Protein AF-A0A498HF76-F1 (afdb_monomer_lite)

Structure (mmCIF, N/CA/C/O backbone):
data_AF-A0A498HF76-F1
#
_entry.id   AF-A0A498HF76-F1
#
loop_
_atom_site.group_PDB
_atom_site.id
_atom_site.type_symbol
_atom_site.label_atom_id
_atom_site.label_alt_id
_atom_site.label_comp_id
_atom_site.label_asym_id
_atom_site.label_entity_id
_atom_site.label_seq_id
_atom_site.pdbx_PDB_ins_code
_atom_site.Cartn_x
_atom_site.Cartn_y
_atom_site.Cartn_z
_atom_site.occupancy
_atom_site.B_iso_or_equiv
_atom_site.auth_seq_id
_atom_site.auth_comp_id
_atom_site.auth_asym_id
_atom_site.auth_atom_id
_atom_site.pdbx_PDB_model_num
ATOM 1 N N . MET A 1 1 ? -5.164 -5.348 -12.291 1.00 70.88 1 MET A N 1
ATOM 2 C CA . MET A 1 1 ? -4.977 -4.406 -11.166 1.00 70.88 1 MET A CA 1
ATOM 3 C C . MET A 1 1 ? -3.483 -4.245 -10.884 1.00 70.88 1 MET A C 1
ATOM 5 O O . MET A 1 1 ? -2.700 -5.083 -11.318 1.00 70.88 1 MET A O 1
ATOM 9 N N . MET A 1 2 ? -3.045 -3.173 -10.209 1.00 71.62 2 MET A N 1
ATOM 10 C CA . MET A 1 2 ? -1.616 -2.984 -9.876 1.00 71.62 2 MET A CA 1
ATOM 11 C C . MET A 1 2 ? -1.055 -4.116 -8.995 1.00 71.62 2 MET A C 1
ATOM 13 O O . MET A 1 2 ? 0.119 -4.466 -9.127 1.00 71.62 2 MET A O 1
ATOM 17 N N . SER A 1 3 ? -1.904 -4.713 -8.154 1.00 77.88 3 SER A N 1
ATOM 18 C CA . SER A 1 3 ? -1.605 -5.915 -7.371 1.00 77.88 3 SER A CA 1
ATOM 19 C C . SER A 1 3 ? -1.286 -7.123 -8.262 1.00 77.88 3 SER A C 1
ATOM 21 O O . SER A 1 3 ? -0.253 -7.754 -8.062 1.00 77.88 3 SER A O 1
ATOM 23 N N . ASP A 1 4 ? -2.061 -7.377 -9.323 1.00 81.62 4 ASP A N 1
ATOM 24 C CA . ASP A 1 4 ? -1.797 -8.476 -10.279 1.00 81.62 4 ASP A CA 1
ATOM 25 C C . ASP A 1 4 ? -0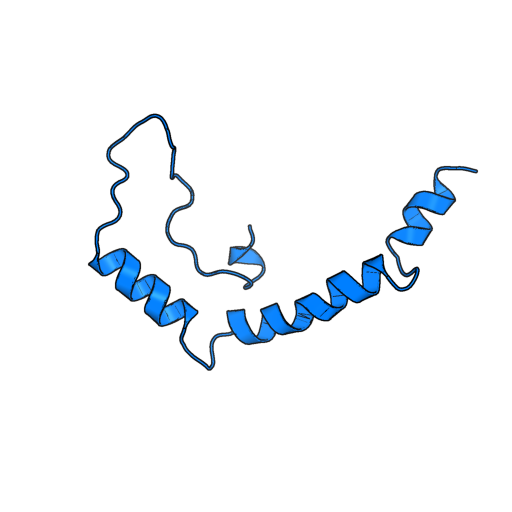.458 -8.319 -11.017 1.00 81.62 4 ASP A C 1
ATOM 27 O O . ASP A 1 4 ? 0.220 -9.288 -11.359 1.00 81.62 4 ASP A O 1
ATOM 31 N N . LEU A 1 5 ? -0.046 -7.070 -11.250 1.00 76.62 5 LEU A N 1
ATOM 32 C CA . LEU A 1 5 ? 1.247 -6.744 -11.850 1.00 76.62 5 LEU A CA 1
ATOM 33 C C . LEU A 1 5 ? 2.398 -6.834 -10.836 1.00 76.62 5 LEU A C 1
ATOM 35 O O . LEU A 1 5 ? 3.562 -6.648 -11.204 1.00 76.62 5 LEU A O 1
ATOM 39 N N . GLY A 1 6 ? 2.108 -7.146 -9.569 1.00 78.38 6 GLY A N 1
ATOM 40 C CA . GLY A 1 6 ? 3.064 -7.175 -8.465 1.00 78.38 6 GLY A CA 1
ATOM 41 C C . GLY A 1 6 ? 3.717 -5.817 -8.219 1.00 78.38 6 GLY A C 1
ATOM 42 O O . GLY A 1 6 ? 4.888 -5.771 -7.868 1.00 78.38 6 GLY A O 1
ATOM 43 N N . LEU A 1 7 ? 3.003 -4.720 -8.490 1.00 80.25 7 LEU A N 1
ATOM 44 C CA . LEU A 1 7 ? 3.476 -3.341 -8.308 1.00 80.25 7 LEU A CA 1
ATOM 45 C C . LEU A 1 7 ? 2.873 -2.666 -7.070 1.00 80.25 7 LEU A C 1
ATOM 47 O O . LEU A 1 7 ? 3.287 -1.565 -6.718 1.00 80.25 7 LEU A O 1
ATOM 51 N N . ALA A 1 8 ? 1.908 -3.307 -6.413 1.00 82.00 8 ALA A N 1
ATOM 52 C CA . ALA A 1 8 ? 1.260 -2.807 -5.209 1.00 82.00 8 ALA A CA 1
ATOM 53 C C . ALA A 1 8 ? 0.846 -3.967 -4.294 1.00 82.00 8 ALA A C 1
ATOM 55 O O . ALA A 1 8 ? 0.637 -5.085 -4.765 1.00 82.00 8 ALA A O 1
ATOM 56 N N . VAL A 1 9 ? 0.696 -3.670 -3.003 1.00 85.56 9 VAL A N 1
ATOM 57 C CA . VAL A 1 9 ? 0.035 -4.548 -2.029 1.00 85.56 9 VAL A CA 1
ATOM 58 C C . VAL A 1 9 ? -1.403 -4.067 -1.875 1.00 85.56 9 VAL A C 1
ATOM 60 O O . VAL A 1 9 ? -1.656 -2.864 -1.795 1.00 85.56 9 VAL A O 1
ATOM 63 N N . GLU A 1 10 ? -2.347 -4.997 -1.892 1.00 87.00 10 GLU A N 1
ATOM 64 C CA . GLU A 1 10 ? -3.766 -4.683 -1.775 1.00 87.00 10 GLU A CA 1
ATOM 65 C C . GLU A 1 10 ? -4.146 -4.409 -0.316 1.00 87.00 10 GLU A C 1
ATOM 67 O O . GLU A 1 10 ? -3.804 -5.192 0.566 1.00 87.00 10 GLU A O 1
ATOM 72 N N . LEU A 1 11 ? -4.843 -3.291 -0.080 1.00 88.06 11 LEU A N 1
ATOM 73 C CA . LEU A 1 11 ? -5.500 -3.003 1.198 1.00 88.06 11 LEU A CA 1
ATOM 74 C C . LEU A 1 11 ? -6.990 -3.343 1.085 1.00 88.06 11 LEU A C 1
ATOM 76 O O . LEU A 1 11 ? -7.434 -4.341 1.630 1.00 88.06 11 LEU A O 1
ATOM 80 N N . ARG A 1 12 ? -7.746 -2.566 0.297 1.00 84.75 12 ARG A N 1
ATOM 81 C CA . ARG A 1 12 ? -9.135 -2.862 -0.093 1.00 84.75 12 ARG A CA 1
ATOM 82 C C . ARG A 1 12 ? -9.415 -2.337 -1.499 1.00 84.75 12 ARG A C 1
ATOM 84 O O . ARG A 1 12 ? -8.971 -1.244 -1.847 1.00 84.75 12 ARG A O 1
ATOM 91 N N . LEU A 1 13 ? -10.169 -3.094 -2.294 1.00 81.94 13 LEU A N 1
ATOM 92 C CA . LEU A 1 13 ? -10.601 -2.701 -3.647 1.00 81.94 13 LEU A CA 1
ATOM 93 C C . LEU A 1 13 ? -12.022 -2.127 -3.682 1.00 81.94 13 LEU A C 1
ATOM 95 O O . LEU A 1 13 ? -12.407 -1.466 -4.641 1.00 81.94 13 LEU A O 1
ATOM 99 N N . ASP A 1 14 ? -12.797 -2.386 -2.635 1.00 83.12 14 ASP A N 1
ATOM 100 C CA . ASP A 1 14 ? -14.211 -2.047 -2.498 1.00 83.12 14 ASP A CA 1
ATOM 101 C C . ASP A 1 14 ? -14.446 -0.716 -1.765 1.00 83.12 14 ASP A C 1
ATOM 103 O O . ASP A 1 14 ? -15.589 -0.366 -1.472 1.00 83.12 14 ASP A O 1
ATOM 107 N N . TYR A 1 15 ? -13.385 0.041 -1.463 1.00 84.19 15 TYR A N 1
ATOM 108 C CA . TYR A 1 15 ? -13.503 1.325 -0.777 1.00 84.19 15 TYR A CA 1
ATOM 109 C C . TYR A 1 15 ? -14.319 2.327 -1.607 1.00 84.19 15 TYR A C 1
ATOM 111 O O . TYR A 1 15 ? -13.993 2.626 -2.759 1.00 84.19 15 TYR A O 1
ATOM 119 N N . ARG A 1 16 ? -15.357 2.903 -0.992 1.00 83.38 16 ARG A N 1
ATOM 120 C CA . ARG A 1 16 ? -16.223 3.908 -1.611 1.00 83.38 16 ARG A CA 1
ATOM 121 C C . ARG A 1 16 ? -16.359 5.126 -0.704 1.00 83.38 16 ARG A C 1
ATOM 123 O O . ARG A 1 16 ? -16.691 5.002 0.468 1.00 83.38 16 ARG A O 1
ATOM 130 N N . LYS A 1 17 ? -16.145 6.316 -1.274 1.00 78.56 17 LYS A N 1
ATOM 131 C CA . LYS A 1 17 ? -16.180 7.595 -0.543 1.00 78.56 17 LYS A CA 1
ATOM 132 C C . LYS A 1 17 ? -17.544 7.896 0.096 1.00 78.56 17 LYS A C 1
ATOM 134 O O . LYS A 1 17 ? -17.591 8.460 1.182 1.00 78.56 17 LYS A O 1
ATOM 139 N N . ASP A 1 18 ? -18.632 7.519 -0.576 1.00 79.25 18 ASP A N 1
ATOM 140 C CA . ASP A 1 18 ? -19.983 8.003 -0.257 1.00 79.25 18 ASP A CA 1
ATOM 141 C C . ASP A 1 18 ? -20.893 6.964 0.427 1.00 79.25 18 ASP A C 1
ATOM 143 O O . ASP A 1 18 ? -22.107 7.158 0.475 1.00 79.25 18 ASP A O 1
ATOM 147 N N . GLY A 1 19 ? -20.368 5.854 0.963 1.00 64.06 19 GLY A N 1
ATOM 148 C CA . GLY A 1 19 ? -21.215 4.965 1.766 1.00 64.06 19 GLY A CA 1
ATOM 149 C C . GLY A 1 19 ? -20.619 3.622 2.173 1.00 64.06 19 GLY A C 1
ATOM 150 O O . GLY A 1 19 ? -19.921 2.994 1.383 1.00 64.06 19 GLY A O 1
ATOM 151 N N . GLY A 1 20 ? -21.003 3.195 3.385 1.00 67.19 20 GLY A N 1
ATOM 152 C CA . GLY A 1 20 ? -20.834 1.860 3.976 1.00 67.19 20 GLY A CA 1
ATOM 153 C C . GLY A 1 20 ? -19.856 1.802 5.160 1.00 67.19 20 GLY A C 1
ATOM 154 O O . GLY A 1 20 ? -19.061 2.718 5.370 1.00 67.19 20 GLY A O 1
ATOM 155 N N . ASP A 1 21 ? -19.916 0.714 5.934 1.00 66.81 21 ASP A N 1
ATOM 156 C CA . ASP A 1 21 ? -18.978 0.410 7.026 1.00 66.81 21 ASP A CA 1
ATOM 157 C C . ASP A 1 21 ? -17.639 -0.089 6.447 1.00 66.81 21 ASP A C 1
ATOM 159 O O . ASP A 1 21 ? -17.316 -1.275 6.446 1.00 66.81 21 ASP A O 1
ATOM 163 N N . HIS A 1 22 ? -16.891 0.832 5.836 1.00 71.06 22 HIS A N 1
ATOM 164 C CA . HIS A 1 22 ? -15.610 0.560 5.172 1.00 71.06 22 HIS A CA 1
ATOM 165 C C . HIS A 1 22 ? -14.428 1.113 5.973 1.00 71.06 22 HIS A C 1
ATOM 167 O O . HIS A 1 22 ? -13.393 1.463 5.402 1.00 71.06 22 HIS A O 1
ATOM 173 N N . PHE A 1 23 ? -14.577 1.223 7.296 1.00 80.62 23 PHE A N 1
ATOM 174 C CA . PHE A 1 23 ? -13.446 1.544 8.154 1.00 80.62 23 PHE A CA 1
ATOM 175 C C . PHE A 1 23 ? -12.441 0.398 8.113 1.00 80.62 23 PHE A C 1
ATOM 177 O O . PHE A 1 23 ? -12.766 -0.759 8.371 1.00 80.62 23 PHE A O 1
ATOM 184 N N . VAL A 1 24 ? -11.208 0.743 7.765 1.00 85.44 24 VAL A N 1
ATOM 185 C CA . VAL A 1 24 ? -10.067 -0.159 7.862 1.00 85.44 24 VAL A CA 1
ATOM 186 C C . VAL A 1 24 ? -9.507 -0.008 9.269 1.00 85.44 24 VAL A C 1
ATOM 188 O O . VAL A 1 24 ? -9.197 1.105 9.702 1.00 85.44 24 VAL A O 1
ATOM 191 N N . VAL A 1 25 ? -9.422 -1.111 10.006 1.00 90.62 25 VAL A N 1
ATOM 192 C CA . VAL A 1 25 ? -8.885 -1.092 11.371 1.00 90.62 25 VAL A CA 1
ATOM 193 C C . VAL A 1 25 ? -7.364 -0.951 11.346 1.00 90.62 25 VAL A C 1
ATOM 195 O O . VAL A 1 25 ? -6.701 -1.367 10.399 1.00 90.62 25 VAL A O 1
ATOM 198 N N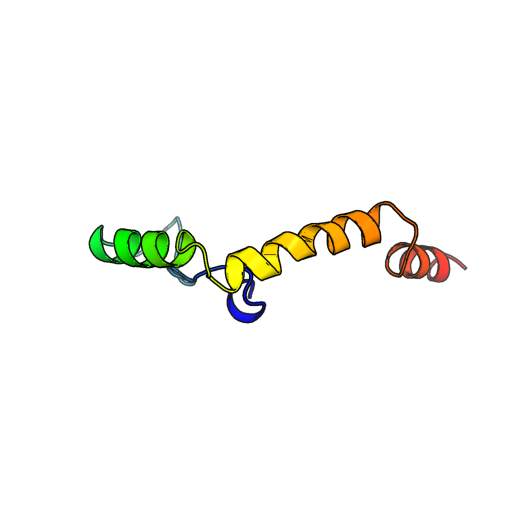 . ALA A 1 26 ? -6.798 -0.376 12.408 1.00 93.00 26 ALA A N 1
ATOM 199 C CA . ALA A 1 26 ? -5.366 -0.079 12.479 1.00 93.00 26 ALA A CA 1
ATOM 200 C C . ALA A 1 26 ? -4.470 -1.311 12.244 1.00 93.00 26 ALA A C 1
ATOM 202 O O . ALA A 1 26 ? -3.461 -1.196 11.558 1.00 93.00 26 ALA A O 1
ATOM 203 N N . ASP A 1 27 ? -4.871 -2.482 12.747 1.00 92.88 27 ASP A N 1
ATOM 204 C CA . ASP A 1 27 ? -4.151 -3.754 12.563 1.00 92.88 27 ASP A CA 1
ATOM 205 C C . ASP A 1 27 ? -4.025 -4.163 11.082 1.00 92.88 27 ASP A C 1
ATOM 207 O O . ASP A 1 27 ? -2.982 -4.650 10.647 1.00 92.88 27 ASP A O 1
ATOM 211 N N . GLU A 1 28 ? -5.061 -3.918 10.280 1.00 90.75 28 GLU A N 1
ATOM 212 C CA . GLU A 1 28 ? -5.047 -4.227 8.847 1.00 90.75 28 GLU A CA 1
ATOM 213 C C . GLU A 1 28 ? -4.091 -3.287 8.098 1.00 90.75 28 GLU A C 1
ATOM 215 O O . GLU A 1 28 ? -3.300 -3.728 7.261 1.00 90.75 28 GLU A O 1
ATOM 220 N N . ILE A 1 29 ? -4.092 -2.002 8.467 1.00 91.81 29 ILE A N 1
ATOM 221 C CA . ILE A 1 29 ? -3.163 -1.005 7.922 1.00 91.81 29 ILE A CA 1
ATOM 222 C C . ILE A 1 29 ? -1.719 -1.368 8.284 1.00 91.81 29 ILE A C 1
ATOM 224 O O . ILE A 1 29 ? -0.854 -1.358 7.410 1.00 91.81 29 ILE A O 1
ATOM 228 N N . GLU A 1 30 ? -1.452 -1.707 9.548 1.00 93.62 30 GLU A N 1
ATOM 229 C CA . GLU A 1 30 ? -0.115 -2.063 10.033 1.00 93.62 30 GLU A CA 1
ATOM 230 C C . GLU A 1 30 ? 0.474 -3.235 9.244 1.00 93.62 30 GLU A C 1
ATOM 232 O O . GLU A 1 30 ? 1.605 -3.151 8.763 1.00 93.62 30 GLU A O 1
ATOM 237 N N . LYS A 1 31 ? -0.313 -4.296 9.035 1.00 91.06 31 LYS A N 1
ATOM 238 C CA . LYS A 1 31 ? 0.119 -5.474 8.272 1.00 91.06 31 LYS A CA 1
ATOM 239 C C . LYS A 1 31 ? 0.467 -5.116 6.834 1.00 91.06 31 LYS A C 1
ATOM 241 O O . LYS A 1 31 ? 1.550 -5.458 6.364 1.00 91.06 31 LYS A O 1
ATOM 246 N N . VAL A 1 32 ? -0.420 -4.407 6.135 1.00 89.75 32 VAL A N 1
ATOM 247 C CA . VAL A 1 32 ? -0.211 -4.055 4.722 1.00 89.75 32 VAL A CA 1
ATOM 248 C C . VAL A 1 32 ? 0.973 -3.105 4.548 1.00 89.75 32 VAL A C 1
ATOM 250 O O . VAL A 1 32 ? 1.778 -3.294 3.636 1.00 89.75 32 VAL A O 1
ATOM 253 N N . VAL A 1 33 ? 1.130 -2.120 5.438 1.00 89.50 33 VAL A N 1
ATOM 254 C CA . VAL A 1 33 ? 2.288 -1.215 5.429 1.00 89.50 33 VAL A CA 1
ATOM 255 C C . VAL A 1 33 ? 3.576 -1.980 5.727 1.00 89.50 33 VAL A C 1
ATOM 257 O O . VAL A 1 33 ? 4.567 -1.772 5.029 1.00 89.50 33 VAL A O 1
ATOM 260 N N . GLY A 1 34 ? 3.560 -2.905 6.690 1.00 90.25 34 GLY A N 1
ATOM 261 C CA . GLY A 1 34 ? 4.690 -3.784 6.983 1.00 90.25 34 GLY A CA 1
ATOM 262 C C . GLY A 1 34 ? 5.135 -4.583 5.757 1.00 90.25 34 GLY A C 1
ATOM 263 O O . GLY A 1 34 ? 6.305 -4.527 5.387 1.00 90.25 34 GLY A O 1
ATOM 264 N N . TYR A 1 35 ? 4.200 -5.238 5.061 1.00 85.88 35 TYR A N 1
ATOM 265 C CA . TYR A 1 35 ? 4.492 -5.966 3.819 1.00 85.88 35 TYR A CA 1
ATOM 266 C C . TYR A 1 35 ? 4.988 -5.059 2.686 1.00 85.88 35 TYR A C 1
ATOM 268 O O . TYR A 1 35 ? 5.876 -5.443 1.930 1.00 85.88 35 TYR A O 1
ATOM 276 N N . LEU A 1 36 ? 4.432 -3.852 2.552 1.00 84.56 36 LEU A N 1
ATOM 277 C CA . LEU A 1 36 ? 4.849 -2.888 1.530 1.00 84.56 36 LEU A CA 1
ATOM 278 C C . LEU A 1 36 ? 6.272 -2.355 1.770 1.00 84.56 36 LEU A C 1
ATOM 280 O O . LEU A 1 36 ? 6.997 -2.040 0.819 1.00 84.56 36 LEU A O 1
ATOM 284 N N . MET A 1 37 ? 6.642 -2.193 3.040 1.00 84.06 37 MET A N 1
ATOM 285 C CA . MET A 1 37 ? 7.943 -1.675 3.456 1.00 84.06 37 MET A CA 1
ATOM 286 C C . MET A 1 37 ? 9.005 -2.764 3.607 1.00 84.06 37 MET A C 1
ATOM 288 O O . MET A 1 37 ? 10.177 -2.420 3.765 1.00 84.06 37 MET A O 1
ATOM 292 N N . ASP A 1 38 ? 8.630 -4.040 3.515 1.00 82.88 38 ASP A N 1
ATOM 293 C CA . ASP A 1 38 ? 9.582 -5.140 3.570 1.00 82.88 38 ASP A CA 1
ATOM 294 C 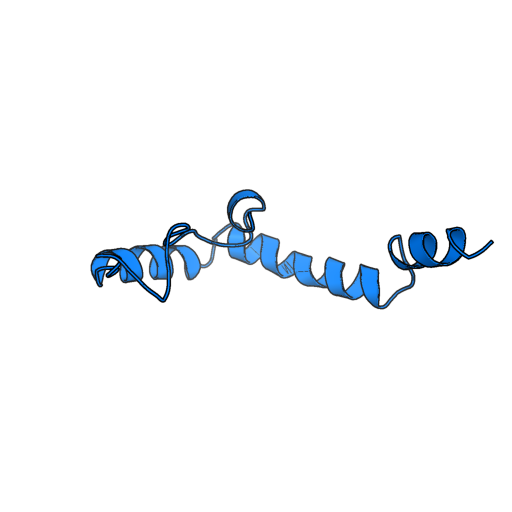C . ASP A 1 38 ? 10.595 -5.042 2.414 1.00 82.88 38 ASP A C 1
ATOM 296 O O . ASP A 1 38 ? 10.246 -4.988 1.229 1.00 82.88 38 ASP A O 1
ATOM 300 N N . GLY A 1 39 ? 11.875 -4.940 2.777 1.00 65.56 39 GLY A N 1
ATOM 301 C CA . GLY A 1 39 ? 12.951 -4.489 1.889 1.00 65.56 39 GLY A CA 1
ATOM 302 C C . GLY A 1 39 ? 13.276 -5.449 0.743 1.00 65.56 39 GLY A C 1
ATOM 303 O O . GLY A 1 39 ? 13.813 -5.013 -0.275 1.00 65.56 39 GLY A O 1
ATOM 304 N N . ASP A 1 40 ? 12.918 -6.728 0.879 1.00 66.00 40 ASP A N 1
ATOM 305 C CA . ASP A 1 40 ? 13.112 -7.761 -0.151 1.00 66.00 40 ASP A CA 1
ATOM 306 C C . ASP A 1 40 ? 11.846 -8.017 -0.997 1.00 66.00 40 ASP A C 1
ATOM 308 O O . ASP A 1 40 ? 11.827 -8.873 -1.890 1.00 66.00 40 ASP A O 1
ATOM 312 N N . GLY A 1 41 ? 10.784 -7.238 -0.757 1.00 68.50 41 GLY A N 1
ATOM 313 C CA . GLY A 1 41 ? 9.493 -7.397 -1.408 1.00 68.50 41 GLY A CA 1
ATOM 314 C C . GLY A 1 41 ? 9.569 -7.256 -2.931 1.00 68.50 41 GL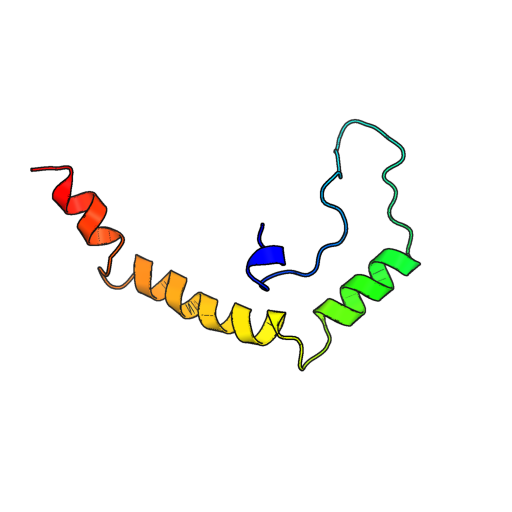Y A C 1
ATOM 315 O O . GLY A 1 41 ? 10.063 -6.263 -3.472 1.00 68.50 41 GLY A O 1
ATOM 316 N N . GLU A 1 42 ? 8.993 -8.229 -3.640 1.00 67.88 42 GLU A N 1
ATOM 317 C CA . GLU A 1 42 ? 8.858 -8.259 -5.108 1.00 67.88 42 GLU A CA 1
ATOM 318 C C . GLU A 1 42 ? 8.271 -6.954 -5.686 1.00 67.88 42 GLU A C 1
ATOM 320 O O . GLU A 1 42 ? 8.641 -6.525 -6.782 1.00 67.88 42 GLU A O 1
ATOM 325 N N . VAL A 1 43 ? 7.423 -6.269 -4.911 1.00 70.44 43 VAL A N 1
ATOM 326 C CA . VAL A 1 43 ? 6.849 -4.955 -5.239 1.00 70.44 43 VAL A CA 1
ATOM 327 C C . VAL A 1 43 ? 7.928 -3.890 -5.447 1.00 70.44 43 VAL A C 1
ATOM 329 O O . VAL A 1 43 ? 7.889 -3.147 -6.431 1.00 70.44 43 VAL A O 1
ATOM 332 N N . ARG A 1 44 ? 8.943 -3.839 -4.575 1.00 69.69 44 ARG A N 1
ATOM 333 C CA . ARG A 1 44 ? 10.057 -2.883 -4.672 1.00 69.69 44 ARG A CA 1
ATOM 334 C C . ARG A 1 44 ? 10.918 -3.155 -5.903 1.00 69.69 44 ARG A C 1
ATOM 336 O O . ARG A 1 44 ? 11.265 -2.224 -6.627 1.00 69.69 44 ARG A O 1
ATOM 343 N N . LYS A 1 45 ? 11.211 -4.432 -6.171 1.00 67.06 45 LYS A N 1
ATOM 344 C CA . LYS A 1 45 ? 11.985 -4.873 -7.345 1.00 67.06 45 LYS A CA 1
ATOM 345 C C . LYS A 1 45 ? 11.266 -4.535 -8.652 1.00 67.06 45 LYS A C 1
ATOM 347 O O . LYS A 1 45 ? 11.896 -4.095 -9.612 1.00 67.06 45 LYS A O 1
ATOM 352 N N . ARG A 1 46 ? 9.939 -4.686 -8.699 1.00 65.94 46 ARG A N 1
ATOM 353 C CA . ARG A 1 46 ? 9.139 -4.354 -9.887 1.00 65.94 46 ARG A CA 1
ATOM 354 C C . ARG A 1 46 ? 8.916 -2.853 -10.066 1.00 65.94 46 ARG A C 1
ATOM 356 O O . ARG A 1 46 ? 8.858 -2.423 -11.215 1.00 65.94 46 ARG A O 1
ATOM 363 N N . LEU A 1 47 ? 8.871 -2.063 -8.990 1.00 62.62 47 LEU A N 1
ATOM 364 C CA . LEU A 1 47 ? 8.829 -0.594 -9.048 1.00 62.62 47 LEU A CA 1
ATOM 365 C C . LEU A 1 47 ? 10.071 0.012 -9.709 1.00 62.62 47 LEU A C 1
ATOM 367 O O . LEU A 1 47 ? 9.953 1.013 -10.409 1.00 62.62 47 LEU A O 1
ATOM 371 N N . LEU A 1 48 ? 11.245 -0.607 -9.567 1.00 59.84 48 LEU A N 1
ATOM 372 C CA . LEU A 1 48 ? 12.457 -0.176 -10.278 1.00 59.84 48 LEU A CA 1
ATOM 373 C C . LEU A 1 48 ? 12.317 -0.305 -11.805 1.00 59.84 48 LEU A C 1
ATOM 375 O O . LEU A 1 48 ? 12.917 0.463 -12.547 1.00 59.84 48 LEU A O 1
ATOM 379 N N . ARG A 1 49 ? 11.434 -1.188 -12.298 1.00 60.31 49 ARG A N 1
ATOM 380 C CA . ARG A 1 49 ? 11.090 -1.246 -13.730 1.00 60.31 49 ARG A CA 1
ATOM 381 C C . ARG A 1 49 ? 10.221 -0.070 -14.195 1.00 60.31 49 ARG A C 1
ATOM 383 O O . ARG A 1 49 ? 9.940 0.014 -15.384 1.00 60.31 49 ARG A O 1
ATOM 390 N N . SER A 1 50 ? 9.811 0.850 -13.316 1.00 63.34 50 SER A N 1
ATOM 391 C CA . SER A 1 50 ? 9.121 2.092 -13.711 1.00 63.34 50 SER A CA 1
ATOM 392 C C . SER A 1 50 ? 9.975 2.990 -14.611 1.00 63.34 50 SER A C 1
ATOM 394 O O . SER A 1 50 ? 9.425 3.725 -15.427 1.00 63.34 50 SER A O 1
ATOM 396 N N . GLU A 1 51 ? 11.305 2.875 -14.555 1.00 63.25 51 GLU A N 1
ATOM 397 C CA . GLU A 1 51 ? 12.207 3.528 -15.512 1.00 63.25 51 GLU A CA 1
ATOM 398 C C . GLU A 1 51 ? 11.922 3.109 -16.961 1.00 63.25 51 GLU A C 1
ATOM 400 O O . GLU A 1 51 ? 12.097 3.905 -17.881 1.00 63.25 51 GLU A O 1
ATOM 405 N N . VAL A 1 52 ? 11.417 1.888 -17.176 1.00 66.50 52 VAL A N 1
ATOM 406 C CA . VAL A 1 52 ? 11.006 1.403 -18.501 1.00 66.50 52 VAL A CA 1
ATOM 407 C C . VAL A 1 52 ? 9.780 2.166 -19.009 1.00 66.50 52 VAL A C 1
ATOM 409 O O . VAL A 1 52 ? 9.724 2.473 -20.194 1.00 66.50 52 VAL A O 1
ATOM 412 N N . CYS A 1 53 ? 8.840 2.553 -18.135 1.00 61.50 53 CYS A N 1
ATOM 413 C CA . CYS A 1 53 ? 7.718 3.418 -18.525 1.00 61.50 53 CYS A CA 1
ATOM 414 C C . CYS A 1 53 ? 8.196 4.808 -18.954 1.00 61.50 53 CYS A C 1
ATOM 416 O O . CYS A 1 53 ? 7.709 5.338 -19.947 1.00 61.50 53 CYS A O 1
ATOM 418 N N . TRP A 1 54 ? 9.156 5.396 -18.234 1.00 60.66 54 TRP A N 1
ATOM 419 C CA . TRP A 1 54 ? 9.713 6.699 -18.609 1.00 60.66 54 TRP A CA 1
ATOM 420 C C . TRP A 1 54 ? 10.481 6.632 -19.932 1.00 60.66 54 TRP A C 1
ATOM 422 O O . TRP A 1 54 ? 10.323 7.518 -20.770 1.00 60.66 54 TRP A O 1
ATOM 432 N N . LYS A 1 55 ? 11.240 5.554 -20.164 1.00 64.25 55 LYS A N 1
ATOM 433 C CA . LYS A 1 55 ? 11.929 5.316 -21.441 1.00 64.25 55 LYS A CA 1
ATOM 434 C C . LYS A 1 55 ? 10.968 5.104 -22.608 1.00 64.25 55 LYS A C 1
ATOM 436 O O . LYS A 1 55 ? 11.172 5.718 -23.640 1.00 64.25 55 LYS A O 1
ATOM 441 N N . ALA A 1 56 ? 9.894 4.332 -22.433 1.00 61.84 56 ALA A N 1
ATOM 442 C CA . ALA A 1 56 ? 8.892 4.091 -23.481 1.00 61.84 56 ALA A CA 1
ATOM 443 C C . ALA A 1 56 ? 8.108 5.349 -23.915 1.00 61.84 56 ALA A C 1
ATOM 445 O O . ALA A 1 56 ? 7.430 5.329 -24.941 1.00 61.84 56 ALA A O 1
ATOM 446 N N . VAL A 1 57 ? 8.149 6.420 -23.114 1.00 60.06 57 VAL A N 1
ATOM 447 C CA . VAL A 1 57 ? 7.503 7.708 -23.415 1.00 60.06 57 VAL A CA 1
ATOM 448 C C . VAL A 1 57 ? 8.511 8.749 -23.916 1.00 60.06 57 VAL A C 1
ATOM 450 O O . VAL A 1 57 ? 8.162 9.558 -24.772 1.00 60.06 57 VAL A O 1
ATOM 453 N N . GLY A 1 58 ? 9.731 8.766 -23.368 1.00 55.81 58 GLY A N 1
ATOM 454 C CA . GLY A 1 58 ? 10.749 9.782 -23.662 1.00 55.81 58 GLY A CA 1
ATOM 455 C C . GLY A 1 58 ? 11.631 9.471 -24.870 1.00 55.81 58 GLY A C 1
ATOM 456 O O . GLY A 1 58 ? 11.918 10.366 -25.662 1.00 55.81 58 GLY A O 1
ATOM 457 N N . ASP A 1 59 ? 12.024 8.210 -25.031 1.00 53.31 59 ASP A N 1
ATOM 458 C CA . ASP A 1 59 ? 12.716 7.729 -2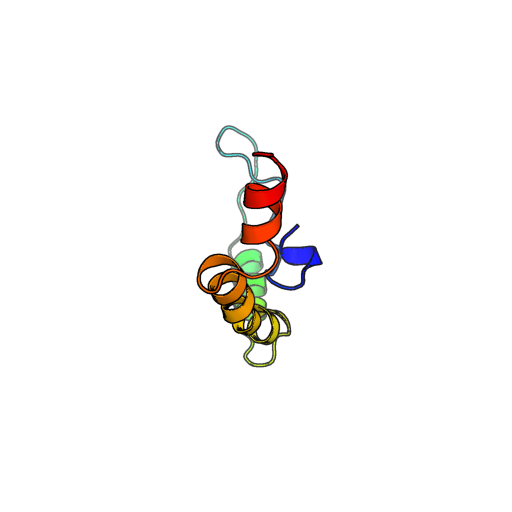6.219 1.00 53.31 59 ASP A CA 1
ATOM 459 C C . ASP A 1 59 ? 11.646 7.100 -27.107 1.00 53.31 59 ASP A C 1
ATOM 461 O O . ASP A 1 59 ? 10.883 6.265 -26.633 1.00 53.31 59 ASP A O 1
ATOM 465 N N . GLY A 1 60 ? 11.516 7.557 -28.354 1.00 54.78 60 GLY A N 1
ATOM 466 C CA . GLY A 1 60 ? 10.413 7.204 -29.252 1.00 54.78 60 GLY A CA 1
ATOM 467 C C . GLY A 1 60 ? 10.326 5.714 -29.594 1.00 54.78 60 GLY A C 1
ATOM 468 O O . GLY A 1 60 ? 10.648 5.318 -30.710 1.00 54.78 60 GLY A O 1
ATOM 469 N N . ASP A 1 61 ? 9.869 4.900 -28.649 1.00 53.56 61 ASP A N 1
ATOM 470 C CA . ASP A 1 61 ? 9.898 3.448 -28.706 1.00 53.56 61 ASP A CA 1
ATOM 471 C C . ASP A 1 61 ? 8.507 2.882 -28.375 1.00 53.56 61 ASP A C 1
ATOM 473 O O . ASP A 1 61 ? 7.889 3.219 -27.367 1.00 53.56 61 ASP A O 1
ATOM 477 N N . SER A 1 62 ? 7.992 2.031 -29.264 1.00 53.84 62 SER A N 1
ATOM 478 C CA . SER A 1 62 ? 6.669 1.360 -29.317 1.00 53.84 62 SER A CA 1
ATOM 479 C C . SER A 1 62 ? 5.372 2.188 -29.135 1.00 53.84 62 SER A C 1
ATOM 481 O O . SER A 1 62 ? 4.407 1.976 -29.873 1.00 53.84 62 SER A O 1
ATOM 483 N N . SER A 1 63 ? 5.310 3.153 -28.214 1.00 51.25 63 SER A N 1
ATOM 484 C CA . SER A 1 63 ? 4.127 4.004 -27.990 1.00 51.25 63 SER A CA 1
ATOM 485 C C . SER A 1 63 ? 4.047 5.130 -29.024 1.00 51.25 63 SER A C 1
ATOM 487 O O . SER A 1 63 ? 2.969 5.477 -29.504 1.00 51.25 63 SER A O 1
ATOM 489 N N . SER A 1 64 ? 5.202 5.670 -29.422 1.00 51.75 64 SER A N 1
ATOM 490 C CA . SER A 1 64 ? 5.304 6.737 -30.424 1.00 51.75 64 SER A CA 1
ATOM 491 C C . SER A 1 64 ? 5.039 6.242 -31.848 1.00 51.75 64 SER A C 1
ATOM 493 O O . SER A 1 64 ? 4.492 6.980 -32.661 1.00 51.75 64 SER A O 1
ATOM 495 N N . THR A 1 65 ? 5.372 4.986 -32.158 1.00 50.94 65 THR A N 1
ATOM 496 C CA . THR A 1 65 ? 5.112 4.394 -33.481 1.00 50.94 65 THR A CA 1
ATOM 497 C C . THR A 1 65 ? 3.623 4.147 -33.715 1.00 50.94 65 THR A C 1
ATOM 499 O O . THR A 1 65 ? 3.150 4.316 -34.834 1.00 50.94 65 THR A O 1
ATOM 502 N N . SER A 1 66 ? 2.871 3.831 -32.657 1.00 54.78 66 SER A N 1
ATOM 503 C CA . SER A 1 66 ? 1.418 3.626 -32.717 1.00 54.78 66 SER A CA 1
ATOM 504 C C . SER A 1 66 ? 0.676 4.917 -33.095 1.00 54.78 66 SER A C 1
ATOM 506 O O . SER A 1 66 ? -0.209 4.892 -33.940 1.00 54.78 66 SER A O 1
ATOM 508 N N . PHE A 1 67 ? 1.103 6.063 -32.552 1.00 52.22 67 PHE A N 1
ATOM 509 C CA . PHE A 1 67 ? 0.517 7.376 -32.863 1.00 52.22 67 PHE A CA 1
ATOM 510 C C . PHE A 1 67 ? 0.914 7.906 -34.255 1.00 52.22 67 PHE A C 1
ATOM 512 O O . PHE A 1 67 ? 0.185 8.692 -34.854 1.00 52.22 67 PHE A O 1
ATOM 519 N N . ILE A 1 68 ? 2.071 7.487 -34.784 1.00 54.28 68 ILE A N 1
ATOM 520 C CA . ILE A 1 68 ? 2.559 7.899 -36.112 1.00 54.28 68 ILE A CA 1
ATOM 521 C C . ILE A 1 68 ? 1.906 7.088 -37.245 1.00 54.28 68 ILE A C 1
ATOM 523 O O . ILE A 1 68 ? 1.722 7.623 -38.336 1.00 54.28 68 ILE A O 1
ATOM 527 N N . LEU A 1 69 ? 1.518 5.832 -37.002 1.00 52.06 69 LEU A N 1
ATOM 528 C CA . LEU A 1 69 ? 0.886 4.969 -38.012 1.00 52.06 69 LEU A CA 1
ATOM 529 C C . LEU A 1 69 ? -0.628 5.188 -38.179 1.00 52.06 69 LEU A C 1
ATOM 531 O O . LEU A 1 69 ? -1.187 4.714 -39.159 1.00 52.06 69 LEU A O 1
ATOM 535 N N . GLU A 1 70 ? -1.288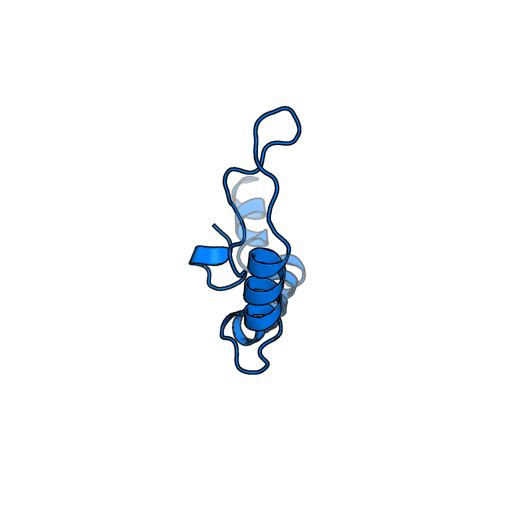 5.905 -37.267 1.00 50.62 70 GLU A N 1
ATOM 536 C CA . GLU A 1 70 ? -2.725 6.232 -37.363 1.00 50.62 70 GLU A CA 1
ATOM 537 C C . GLU A 1 70 ? -2.993 7.555 -38.112 1.00 50.62 70 GLU A C 1
ATOM 539 O O . GLU A 1 70 ? -4.135 7.908 -38.386 1.00 50.62 70 GLU A O 1
ATOM 544 N N . GLN A 1 71 ? -1.930 8.281 -38.481 1.00 52.25 71 GLN A N 1
ATOM 545 C CA . GLN A 1 71 ? -1.989 9.576 -39.172 1.00 52.25 71 GLN A CA 1
ATOM 546 C C . GLN A 1 71 ? -1.552 9.503 -40.653 1.00 52.25 71 GLN A C 1
ATOM 548 O O . GLN A 1 71 ? -1.251 10.546 -41.240 1.00 52.25 71 GLN A O 1
ATOM 553 N N . TYR A 1 72 ? -1.514 8.306 -41.255 1.00 42.53 72 TYR A N 1
ATOM 554 C CA . TYR A 1 72 ? -1.223 8.075 -42.681 1.00 42.53 72 TYR A CA 1
ATOM 555 C C . TYR A 1 72 ? -2.269 7.187 -43.357 1.00 42.53 72 TYR A C 1
ATOM 557 O O . TYR A 1 72 ? -2.604 6.129 -42.784 1.00 42.53 72 TYR A O 1
#

pLDDT: mean 71.53, std 13.82, range [42.53, 93.62]

Organism: Malus domestica (NCBI:txid3750)

Sequence (72 aa):
MMSDLGLAVELRLDYRKDGGDHFVVADEIEKVVGYLMDGDGEVRKRLLRSEVCWKAVGDGDSSSTSFILEQY

Secondary structure (DSSP, 8-state):
-TTTTTSS--S-S---TTSSS-PPPHHHHHHHHHHHH-TT-HHHHHHTTHHHHHHHHHS--SHHHHHHHT--

Radius of gyration: 18.22 Å; chains: 1; bounding box: 34×18×55 Å

Foldseek 3Di:
DCVVVQQAQDLDPPDDPPDDPPDDDPVSVVVRVCQVPPPPRPNVVVVVCVVVVVCVPPPVHDVVVVVVVVVD